Protein AF-A0A7J8NNQ8-F1 (afdb_monomer)

Nearest PDB structures (foldseek):
  7jhp-assembly1_C  TM=6.173E-01  e=7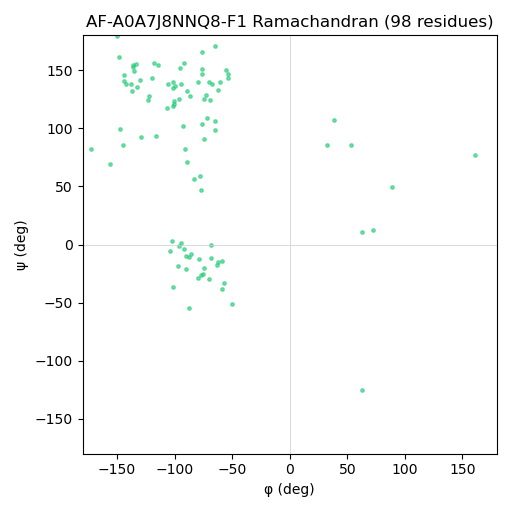.179E-01  Homo sapiens
  8dgs-assembly1_A  TM=6.881E-01  e=5.281E+00  Homo sapiens
  7mfd-assembly1_A  TM=5.632E-01  e=5.281E+00  Homo sapiens

InterPro domains:
  IPR004146 DC1 [PF03107] (50-94)
  IPR046349 C1-like domain superfamily 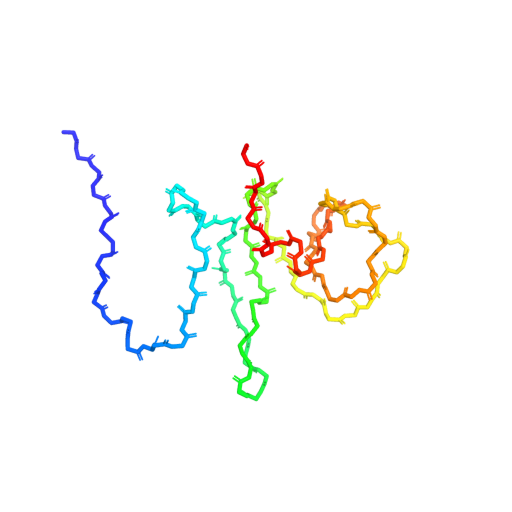[SSF57889] (44-98)
  IPR053192 Vacuole Formation Regulator [PTHR32410] (11-99)

Foldseek 3Di:
DDDDDDDDPDDPPDPPDDQPAAPVSDRQKAQPDWDDDDPDIDRQWIQGPVHNPFIWGKDQDADQVAAAPQPRHGRGGIWTHGPVDSHIHHPVSSRDDDDD

Organism: Gossypium raimondii (NCBI:txid29730)

Structure (mmCIF, N/CA/C/O backbone):
data_AF-A0A7J8NNQ8-F1
#
_entry.id   AF-A0A7J8NNQ8-F1
#
loop_
_atom_site.group_PDB
_atom_site.id
_atom_site.type_symbol
_atom_site.label_atom_id
_atom_site.label_alt_id
_atom_site.label_comp_id
_atom_site.label_asym_id
_atom_site.label_entity_id
_atom_site.label_seq_id
_atom_site.pdbx_PDB_ins_code
_atom_site.Cartn_x
_atom_site.Cartn_y
_atom_site.Cartn_z
_atom_site.occupancy
_atom_site.B_iso_or_equiv
_atom_site.auth_seq_id
_atom_site.auth_comp_id
_atom_site.auth_asym_id
_atom_site.auth_atom_id
_atom_site.pdbx_PDB_model_num
ATOM 1 N N . TRP A 1 1 ? -0.326 38.529 -0.374 1.00 37.66 1 TRP A N 1
ATOM 2 C CA . TRP A 1 1 ? -0.208 37.309 -1.183 1.00 37.66 1 TRP A CA 1
ATOM 3 C C . TRP A 1 1 ? -0.703 36.194 -0.289 1.00 37.66 1 TRP A C 1
ATOM 5 O O . TRP A 1 1 ? 0.027 35.673 0.539 1.00 37.66 1 TRP A O 1
ATOM 15 N N . GLU A 1 2 ? -2.024 36.039 -0.321 1.00 41.44 2 GLU A N 1
ATOM 16 C CA . GLU A 1 2 ? -2.791 35.076 0.464 1.00 41.44 2 GLU A CA 1
ATOM 17 C C . GLU A 1 2 ? -2.643 33.667 -0.118 1.00 41.44 2 GLU A C 1
ATOM 19 O O . GLU A 1 2 ? -2.465 33.532 -1.325 1.00 41.44 2 GLU A O 1
ATOM 24 N N . ASN A 1 3 ? -2.761 32.667 0.759 1.00 35.75 3 ASN A N 1
ATOM 25 C CA . ASN A 1 3 ? -3.399 31.352 0.571 1.00 35.75 3 ASN A CA 1
ATOM 26 C C . ASN A 1 3 ? -3.404 30.706 1.976 1.00 35.75 3 ASN A C 1
ATOM 28 O O . ASN A 1 3 ? -2.390 30.172 2.402 1.00 35.75 3 ASN A O 1
ATOM 32 N N . LYS A 1 4 ? -4.346 31.006 2.886 1.00 46.16 4 LYS A N 1
ATOM 33 C CA . LYS A 1 4 ? -5.718 30.461 2.999 1.00 46.16 4 LYS A CA 1
ATOM 34 C C . LYS A 1 4 ? -5.810 28.970 2.670 1.00 46.16 4 LYS A C 1
ATOM 36 O O . LYS A 1 4 ? -5.724 28.636 1.502 1.00 46.16 4 LYS A O 1
ATOM 41 N N . PHE A 1 5 ? -5.999 28.164 3.720 1.00 37.28 5 PHE A N 1
ATOM 42 C CA . PHE A 1 5 ? -6.747 26.895 3.862 1.00 37.28 5 PHE A CA 1
ATOM 43 C C . PHE A 1 5 ? -6.167 26.242 5.139 1.00 37.28 5 PHE A C 1
ATOM 45 O O . PHE A 1 5 ? -5.209 25.489 5.058 1.00 37.28 5 PHE A O 1
ATOM 52 N N . TRP A 1 6 ? -6.485 26.647 6.375 1.00 40.31 6 TRP A N 1
ATOM 53 C CA . TRP A 1 6 ? -7.800 26.694 7.033 1.00 40.31 6 TRP A CA 1
ATOM 54 C C . TRP A 1 6 ? -8.741 25.575 6.580 1.00 40.31 6 TRP A C 1
ATOM 56 O O . TRP A 1 6 ? -9.566 25.763 5.693 1.00 40.31 6 TRP A O 1
ATOM 66 N N . TYR A 1 7 ? -8.603 24.430 7.233 1.00 36.53 7 TYR A N 1
ATOM 67 C CA . TYR A 1 7 ? -9.696 23.793 7.970 1.00 36.53 7 TYR A CA 1
ATOM 68 C C . TYR A 1 7 ? -9.078 23.522 9.351 1.00 36.53 7 TYR A C 1
ATOM 70 O O . TYR A 1 7 ? -8.124 22.761 9.464 1.00 36.53 7 TYR A O 1
ATOM 78 N N . ASP A 1 8 ? -9.238 24.442 10.302 1.00 33.94 8 ASP A N 1
ATOM 79 C CA . ASP A 1 8 ? -10.381 24.502 11.225 1.00 33.94 8 ASP A CA 1
ATOM 80 C C . ASP A 1 8 ? -10.563 23.154 11.940 1.00 33.94 8 ASP A C 1
ATOM 82 O O . ASP A 1 8 ? -11.260 22.259 11.475 1.00 33.94 8 ASP A O 1
ATOM 86 N N . ILE A 1 9 ? -9.822 22.997 13.041 1.00 49.12 9 ILE A N 1
ATOM 87 C CA . ILE A 1 9 ? -9.875 21.859 13.971 1.00 49.12 9 ILE A CA 1
ATOM 88 C C . ILE A 1 9 ? -11.029 22.126 14.947 1.00 49.12 9 ILE A C 1
ATOM 90 O O . ILE A 1 9 ? -10.851 22.226 16.160 1.00 49.12 9 ILE A O 1
ATOM 94 N N . THR A 1 10 ? -12.222 22.329 14.407 1.00 40.84 10 THR A N 1
ATOM 95 C CA . THR A 1 10 ? -13.458 22.298 15.179 1.00 40.84 10 THR A CA 1
ATOM 96 C C . THR A 1 10 ? -14.159 20.991 14.808 1.00 40.84 10 THR A C 1
ATOM 98 O O . THR A 1 10 ? -14.449 20.760 13.644 1.00 40.84 10 THR A O 1
ATOM 101 N N . GLU A 1 11 ? -14.343 20.113 15.805 1.00 47.84 11 GLU A N 1
ATOM 102 C CA . GLU A 1 11 ? -15.008 18.789 15.732 1.00 47.84 11 GLU A CA 1
ATOM 103 C C . GLU A 1 11 ? -14.155 17.549 15.369 1.00 47.84 11 GLU A C 1
ATOM 105 O O . GLU A 1 11 ? -14.578 16.693 14.598 1.00 47.84 11 GLU A O 1
ATOM 110 N N . LEU A 1 12 ? -13.005 17.337 16.025 1.00 45.53 12 LEU A N 1
ATOM 111 C CA . LEU A 1 12 ? -12.573 15.956 16.319 1.00 45.53 12 LEU A CA 1
ATOM 112 C C . LEU A 1 12 ? -13.159 15.525 17.674 1.00 45.53 12 LEU A C 1
ATOM 114 O O . LEU A 1 12 ? -12.447 15.402 18.667 1.00 45.53 12 LEU A O 1
ATOM 118 N N . GLU A 1 13 ? -14.475 15.297 17.721 1.00 40.97 13 GLU A N 1
ATOM 119 C CA . GLU A 1 13 ? -15.141 14.569 18.817 1.00 40.97 13 GLU A CA 1
ATOM 120 C C . GLU A 1 13 ? -14.918 13.048 18.691 1.00 40.97 13 GLU A C 1
ATOM 122 O O . GLU A 1 13 ? -15.850 12.253 18.803 1.00 40.97 13 GLU A O 1
ATOM 127 N N . ASN A 1 14 ? -13.681 12.607 18.442 1.00 50.25 14 ASN A N 1
ATOM 128 C CA . ASN A 1 14 ? -13.351 11.193 18.580 1.00 50.25 14 ASN A CA 1
ATOM 129 C C . ASN A 1 14 ? -11.896 10.988 19.046 1.00 50.25 14 ASN A C 1
ATOM 131 O O . ASN A 1 14 ? -10.976 11.064 18.231 1.00 50.25 14 ASN A O 1
ATOM 135 N N . PRO A 1 15 ? -11.665 10.743 20.347 1.00 46.50 15 PRO A N 1
ATOM 136 C CA . PRO A 1 15 ? -10.329 10.564 20.920 1.00 46.50 15 PRO A CA 1
ATOM 137 C C . PRO A 1 15 ? -9.600 9.281 20.471 1.00 46.50 15 PRO A C 1
ATOM 139 O O . PRO A 1 15 ? -8.453 9.089 20.868 1.00 46.50 15 PRO A O 1
ATOM 142 N N . ASP A 1 16 ? -10.218 8.441 19.633 1.00 44.47 16 ASP A N 1
ATOM 143 C CA . ASP A 1 16 ? -9.647 7.171 19.164 1.00 44.47 16 ASP A CA 1
ATOM 144 C C . ASP A 1 16 ? -8.943 7.256 17.787 1.00 44.47 16 ASP A C 1
ATOM 146 O O . ASP A 1 16 ? -8.392 6.263 17.308 1.00 44.47 16 ASP A O 1
ATOM 150 N N . GLU A 1 17 ? -8.919 8.421 17.125 1.00 45.25 17 GLU A N 1
ATOM 151 C CA . GLU A 1 17 ? -8.308 8.587 15.792 1.00 45.25 17 GLU A CA 1
ATOM 152 C C . GLU A 1 17 ? -6.820 8.999 15.890 1.00 45.25 17 GLU A C 1
ATOM 154 O O . GLU A 1 17 ? -6.443 10.171 15.810 1.00 45.25 17 GLU A O 1
ATOM 159 N N . PHE A 1 18 ? -5.942 8.015 16.091 1.00 49.75 18 PHE A N 1
ATOM 160 C CA . PHE A 1 18 ? -4.491 8.214 16.141 1.00 49.75 18 PHE A CA 1
ATOM 161 C C . PHE A 1 18 ? -3.915 8.410 14.726 1.00 49.75 18 PHE A C 1
ATOM 163 O O . PHE A 1 18 ? -3.767 7.454 13.966 1.00 49.75 18 PHE A O 1
ATOM 170 N N . LYS A 1 19 ? -3.582 9.652 14.351 1.00 53.06 19 LYS A N 1
ATOM 171 C CA . LYS A 1 19 ? -2.820 9.949 13.124 1.00 53.06 19 LYS A CA 1
ATOM 172 C C . LYS A 1 19 ? -1.334 10.004 13.473 1.00 53.06 19 LYS A C 1
ATOM 174 O O . LYS A 1 19 ? -0.876 11.000 14.028 1.00 53.06 19 LYS A O 1
ATOM 179 N N . GLU A 1 20 ? -0.595 8.934 13.167 1.00 51.50 20 GLU A N 1
ATOM 180 C CA . GLU A 1 20 ? 0.873 8.932 13.225 1.00 51.50 20 GLU A CA 1
ATOM 181 C C . GLU A 1 20 ? 1.406 9.916 12.176 1.00 51.50 20 GLU A C 1
ATOM 183 O O . GLU A 1 20 ? 1.445 9.643 10.976 1.00 51.50 20 GLU A O 1
ATOM 188 N N . LEU A 1 21 ? 1.743 11.116 12.641 1.00 55.12 21 LEU A N 1
ATOM 189 C CA . LEU A 1 21 ? 2.443 12.122 11.859 1.00 55.12 21 LEU A CA 1
ATOM 190 C C . LEU A 1 21 ? 3.930 11.763 11.840 1.00 55.12 21 LEU A C 1
ATOM 192 O O . LEU A 1 21 ? 4.479 11.355 12.866 1.00 55.12 21 LEU A O 1
ATOM 196 N N . ASP A 1 22 ? 4.594 11.934 10.695 1.00 51.50 22 ASP A N 1
ATOM 197 C CA . ASP A 1 22 ? 6.054 11.915 10.689 1.00 51.50 22 ASP A CA 1
ATOM 198 C C . ASP A 1 22 ? 6.616 13.106 11.494 1.00 51.50 22 ASP A C 1
ATOM 200 O O . ASP A 1 22 ? 5.890 14.021 11.896 1.00 51.50 22 ASP A O 1
ATOM 204 N N . GLU A 1 23 ? 7.926 13.119 11.741 1.00 50.94 23 GLU A N 1
ATOM 205 C CA . GLU A 1 23 ? 8.595 14.186 12.506 1.00 50.94 23 GLU A CA 1
ATOM 206 C C . GLU A 1 23 ? 8.415 15.591 11.887 1.00 50.94 23 GLU A C 1
ATOM 208 O O . GLU A 1 23 ? 8.653 16.600 12.551 1.00 50.94 23 GLU A O 1
ATOM 213 N N . SER A 1 24 ? 7.961 15.671 10.630 1.00 54.31 24 SER A N 1
ATOM 214 C CA . SER A 1 24 ? 7.658 16.906 9.906 1.00 54.31 24 SER A CA 1
ATOM 215 C C . SER A 1 24 ? 6.177 17.308 9.986 1.00 54.31 24 SER A C 1
ATOM 217 O O . S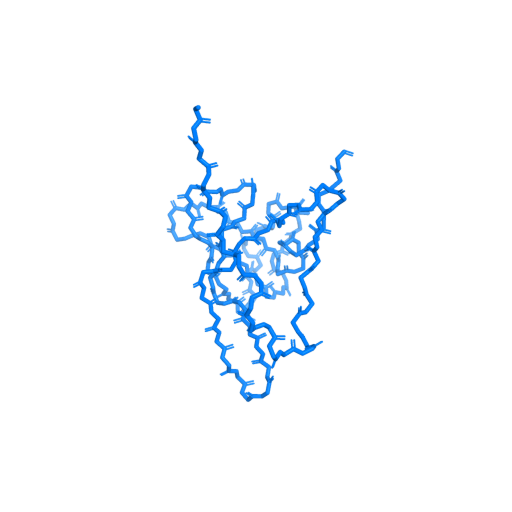ER A 1 24 ? 5.797 18.320 9.391 1.00 54.31 24 SER A O 1
ATOM 219 N N . GLY A 1 25 ? 5.330 16.550 10.688 1.00 57.25 25 GLY A N 1
ATOM 220 C CA . GLY A 1 25 ? 3.887 16.785 10.720 1.00 57.25 25 GLY A CA 1
ATOM 221 C C . GLY A 1 25 ? 3.181 16.401 9.415 1.00 57.25 25 GLY A C 1
ATOM 222 O O . GLY A 1 25 ? 2.022 16.773 9.223 1.00 57.25 25 GLY A O 1
ATOM 223 N N . ASN A 1 26 ? 3.862 15.688 8.511 1.00 58.56 26 ASN A N 1
ATOM 224 C CA . ASN A 1 26 ? 3.289 15.210 7.264 1.00 58.56 26 ASN A CA 1
ATOM 225 C C . ASN A 1 26 ? 2.770 13.784 7.442 1.00 58.56 26 ASN A C 1
ATOM 227 O O . ASN A 1 26 ? 3.389 12.917 8.059 1.00 58.56 26 ASN A O 1
ATOM 231 N N . LEU A 1 27 ? 1.598 13.532 6.869 1.00 66.19 27 LEU A N 1
ATOM 232 C CA . LEU A 1 27 ? 1.054 12.188 6.801 1.00 66.19 27 LEU A CA 1
ATOM 233 C C . LEU A 1 27 ? 1.822 11.397 5.737 1.00 66.19 27 LEU A C 1
ATOM 235 O O . LEU A 1 27 ? 1.867 11.794 4.570 1.00 66.19 27 LEU A O 1
ATOM 239 N N . ILE A 1 28 ? 2.374 10.245 6.122 1.00 79.69 28 ILE A N 1
ATOM 240 C CA . ILE A 1 28 ? 3.027 9.304 5.193 1.00 79.69 28 ILE A CA 1
ATOM 241 C C . ILE A 1 28 ? 2.051 8.881 4.086 1.00 79.69 28 ILE A C 1
ATOM 243 O O . ILE A 1 28 ? 2.444 8.691 2.928 1.00 79.69 28 ILE A O 1
ATOM 247 N N . PHE A 1 29 ? 0.768 8.798 4.431 1.00 81.62 29 PHE A N 1
ATOM 248 C CA . PHE A 1 29 ? -0.328 8.515 3.525 1.00 81.62 29 PHE A CA 1
ATOM 249 C C . PHE A 1 29 ? -1.584 9.301 3.912 1.00 81.62 29 PHE A C 1
ATOM 251 O O . PHE A 1 29 ? -1.872 9.522 5.084 1.00 81.62 29 PHE A O 1
ATOM 258 N N . ARG A 1 30 ? -2.371 9.706 2.915 1.00 89.19 30 ARG A N 1
ATOM 259 C CA . ARG A 1 30 ? -3.675 10.351 3.101 1.00 89.19 30 ARG A CA 1
ATOM 260 C C . ARG A 1 30 ? -4.784 9.333 2.879 1.00 89.19 30 ARG A C 1
ATOM 262 O O . ARG A 1 30 ? -4.865 8.766 1.793 1.00 89.19 30 ARG A O 1
ATOM 269 N N . VAL A 1 31 ? -5.662 9.151 3.859 1.00 90.25 31 VAL A N 1
ATOM 270 C CA . VAL A 1 31 ? -6.854 8.302 3.722 1.00 90.25 31 VAL A CA 1
ATOM 271 C C . VAL A 1 31 ? -7.883 8.993 2.826 1.00 90.25 31 VAL A C 1
ATOM 273 O O . VAL A 1 31 ? -8.196 10.166 3.021 1.00 90.25 31 VAL A O 1
ATOM 276 N N . LEU A 1 32 ? -8.378 8.276 1.817 1.00 89.69 32 LEU A N 1
ATOM 277 C CA . LEU A 1 32 ? -9.450 8.734 0.927 1.00 89.69 32 LEU A CA 1
ATOM 278 C C . LEU A 1 32 ? -10.795 8.114 1.289 1.00 89.69 32 LEU A C 1
ATOM 280 O O . LEU A 1 32 ? -11.831 8.767 1.169 1.00 89.69 32 LEU A O 1
ATOM 284 N N . ARG A 1 33 ? -10.778 6.844 1.704 1.00 92.06 33 ARG A N 1
ATOM 285 C CA . ARG A 1 33 ? -11.979 6.103 2.079 1.00 92.06 33 ARG A CA 1
ATOM 286 C C . ARG A 1 33 ? -11.685 5.166 3.23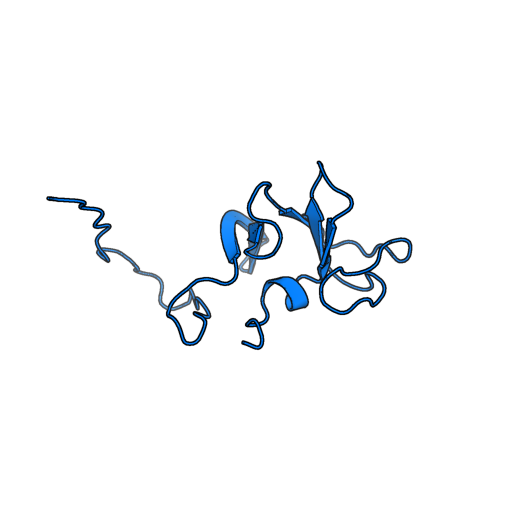1 1.00 92.06 33 ARG A C 1
ATOM 288 O O . ARG A 1 33 ? -10.669 4.478 3.231 1.00 92.06 33 ARG A O 1
ATOM 295 N N . GLU A 1 34 ? -12.638 5.074 4.143 1.00 92.62 34 GLU A N 1
ATOM 296 C CA . GLU A 1 34 ? -12.641 4.122 5.246 1.00 92.62 34 GLU A CA 1
ATOM 297 C C . GLU A 1 34 ? -13.834 3.180 5.138 1.00 92.62 34 GLU A C 1
ATOM 299 O O . GLU A 1 34 ? -14.859 3.491 4.528 1.00 92.62 34 GLU A O 1
ATOM 304 N N . THR A 1 35 ? -13.696 2.014 5.750 1.00 85.81 35 THR A N 1
ATOM 305 C CA . THR A 1 35 ? -14.764 1.030 5.900 1.00 85.81 35 THR A CA 1
ATOM 306 C C . THR A 1 35 ? -14.838 0.598 7.354 1.00 85.81 35 THR A C 1
ATOM 308 O O . THR A 1 35 ? -13.810 0.454 8.015 1.00 85.81 35 THR A O 1
ATOM 311 N N . LYS A 1 36 ? -16.061 0.407 7.857 1.00 89.06 36 LYS A N 1
ATOM 312 C CA . LYS A 1 36 ? -16.309 -0.120 9.200 1.00 89.06 36 LYS A CA 1
ATOM 313 C C . LYS A 1 36 ? -16.688 -1.588 9.096 1.00 89.06 36 LYS A C 1
ATOM 315 O O . LYS A 1 36 ? -17.686 -1.922 8.460 1.00 89.06 36 LYS A O 1
ATOM 320 N N . VAL A 1 37 ? -15.894 -2.449 9.720 1.00 82.75 37 VAL A N 1
ATOM 321 C CA . VAL A 1 37 ? -16.162 -3.884 9.837 1.00 82.75 37 VAL A CA 1
ATOM 322 C C . VAL A 1 37 ? -16.354 -4.190 11.319 1.00 82.75 37 VAL A C 1
ATOM 324 O O . VAL A 1 37 ? -15.395 -4.380 12.069 1.00 82.75 37 VAL A O 1
ATOM 327 N N . GLY A 1 38 ? -17.618 -4.167 11.752 1.00 86.31 38 GLY A N 1
ATOM 328 C CA . GLY A 1 38 ? -17.959 -4.127 13.175 1.00 86.31 38 GLY A CA 1
ATOM 329 C C . GLY A 1 38 ? -17.432 -2.838 13.807 1.00 86.31 38 GLY A C 1
ATOM 330 O O . GLY A 1 38 ? -17.693 -1.752 13.290 1.00 86.31 38 GLY A O 1
ATOM 331 N N . ASP A 1 39 ? -16.648 -2.980 14.873 1.00 84.31 39 ASP A N 1
ATOM 332 C CA . ASP A 1 39 ? -16.016 -1.855 15.573 1.00 84.31 39 ASP A CA 1
ATOM 333 C C . ASP A 1 39 ? -14.669 -1.434 14.956 1.00 84.31 39 ASP A C 1
ATOM 335 O O . ASP A 1 39 ? -14.109 -0.406 15.327 1.00 84.31 39 ASP A O 1
ATOM 339 N N . ASN A 1 40 ? -14.138 -2.199 13.993 1.00 79.75 40 ASN A N 1
ATOM 340 C CA . ASN A 1 40 ? -12.855 -1.892 13.363 1.00 79.75 40 ASN A CA 1
ATOM 341 C C . ASN A 1 40 ? -13.036 -0.928 12.188 1.00 79.75 40 ASN A C 1
ATOM 343 O O . ASN A 1 40 ? -13.806 -1.200 11.262 1.00 79.75 40 ASN A O 1
ATOM 347 N N . VAL A 1 41 ? -12.273 0.166 12.194 1.00 84.38 41 VAL A N 1
ATOM 348 C CA . VAL A 1 41 ? -12.156 1.093 11.063 1.00 84.38 41 VAL A CA 1
ATOM 349 C C . VAL A 1 41 ? -10.910 0.733 10.259 1.00 84.38 41 VAL A C 1
ATOM 351 O O . VAL A 1 41 ? -9.810 0.651 10.802 1.00 84.38 41 VAL A O 1
ATOM 354 N N . VAL A 1 42 ? -11.078 0.496 8.960 1.00 86.62 42 VAL A N 1
ATOM 355 C CA . VAL A 1 42 ? -9.981 0.187 8.037 1.00 86.62 42 VAL A CA 1
ATOM 356 C C . VAL A 1 42 ? -9.978 1.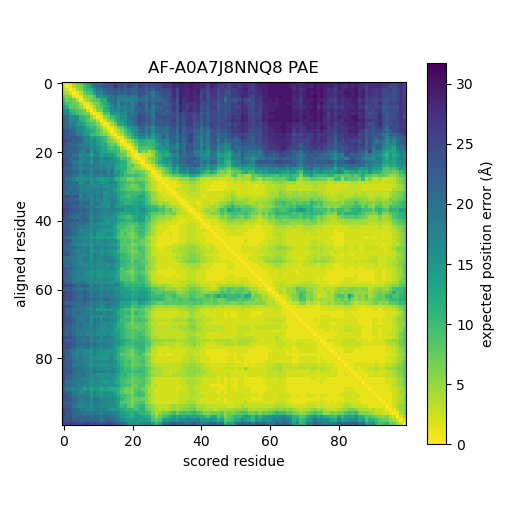208 6.913 1.00 86.62 42 VAL A C 1
ATOM 358 O O . VAL A 1 42 ? -11.001 1.403 6.251 1.00 86.62 42 VAL A O 1
ATOM 361 N N . ALA A 1 43 ? -8.824 1.825 6.665 1.00 91.06 43 ALA A N 1
ATOM 362 C CA . ALA A 1 43 ? -8.613 2.649 5.484 1.00 91.06 43 ALA A CA 1
ATOM 363 C C . ALA A 1 43 ? -8.691 1.760 4.233 1.00 91.06 43 ALA A C 1
ATOM 365 O O . ALA A 1 43 ? -7.813 0.952 3.958 1.00 91.06 43 ALA A O 1
ATOM 366 N N . ALA A 1 44 ? -9.787 1.880 3.491 1.00 93.44 44 ALA A N 1
ATOM 367 C CA . ALA A 1 44 ? -10.037 1.107 2.284 1.00 93.44 44 ALA A CA 1
ATOM 368 C C . ALA A 1 44 ? -9.287 1.671 1.071 1.00 93.44 44 ALA A C 1
ATOM 370 O O . ALA A 1 44 ? -8.956 0.916 0.160 1.00 93.44 44 ALA A O 1
ATOM 371 N N . GLU A 1 45 ? -9.026 2.981 1.048 1.00 94.38 45 GLU A N 1
ATOM 372 C CA . GLU A 1 45 ? -8.230 3.633 0.006 1.00 94.38 45 GLU A CA 1
ATOM 373 C C . GLU A 1 45 ? -7.340 4.734 0.582 1.00 94.38 45 GLU A C 1
ATOM 375 O O . GLU A 1 45 ? -7.795 5.544 1.395 1.00 94.38 45 GLU A O 1
ATOM 380 N N . ILE A 1 46 ? -6.092 4.798 0.111 1.00 93.44 46 ILE A N 1
ATOM 381 C CA . ILE A 1 46 ? -5.090 5.782 0.541 1.00 93.44 46 ILE A CA 1
ATOM 382 C C . ILE A 1 46 ? -4.322 6.374 -0.651 1.00 93.44 46 ILE A C 1
ATOM 384 O O . ILE A 1 46 ? -4.161 5.721 -1.676 1.00 93.44 46 ILE A O 1
ATOM 388 N N . ILE A 1 47 ? -3.791 7.589 -0.511 1.00 92.44 47 ILE A N 1
ATOM 389 C CA . ILE A 1 47 ? -2.690 8.117 -1.334 1.00 92.44 47 ILE A CA 1
ATOM 390 C C . ILE A 1 47 ? -1.413 7.986 -0.514 1.00 92.44 47 ILE A C 1
ATOM 392 O O . ILE A 1 47 ? -1.334 8.576 0.561 1.00 92.44 47 ILE A O 1
ATOM 396 N N . HIS A 1 48 ? -0.414 7.254 -0.997 1.00 92.19 48 HIS A N 1
ATOM 397 C CA . HIS A 1 48 ? 0.845 7.072 -0.275 1.00 92.19 48 HIS A CA 1
ATOM 398 C C . HIS A 1 48 ? 1.934 7.977 -0.859 1.00 92.19 48 HIS A C 1
ATOM 400 O O . HIS A 1 48 ? 2.074 8.073 -2.070 1.00 92.19 48 HIS A O 1
ATOM 406 N N . SER A 1 49 ? 2.777 8.590 -0.029 1.00 88.69 49 SER A N 1
ATOM 407 C CA . SER A 1 49 ? 3.808 9.541 -0.493 1.00 88.69 49 SER A CA 1
ATOM 408 C C . SER A 1 49 ? 4.875 8.946 -1.439 1.00 88.69 49 SER A C 1
ATOM 410 O O . SER A 1 49 ? 5.581 9.690 -2.106 1.00 88.69 49 SER A O 1
ATOM 412 N N . SER A 1 50 ? 5.004 7.611 -1.539 1.00 89.06 50 SER A N 1
ATOM 413 C CA . SER A 1 50 ? 5.909 6.949 -2.514 1.00 89.06 50 SER A CA 1
ATOM 414 C C . SER A 1 50 ? 5.228 6.730 -3.864 1.00 89.06 50 SER A C 1
ATOM 416 O O . SER A 1 50 ? 5.874 6.272 -4.802 1.00 89.06 50 SER A O 1
ATOM 418 N N . HIS A 1 51 ? 3.917 6.944 -3.926 1.00 92.69 51 HIS A N 1
ATOM 419 C CA . HIS A 1 51 ? 3.062 6.671 -5.069 1.00 92.69 51 HIS A CA 1
ATOM 420 C C . HIS A 1 51 ? 1.830 7.578 -4.970 1.00 92.69 51 HIS A C 1
ATOM 422 O O . HIS A 1 51 ? 0.737 7.133 -4.622 1.00 92.69 51 HIS A O 1
ATOM 428 N N . ASP A 1 52 ? 2.044 8.879 -5.164 1.00 93.00 52 ASP A N 1
ATOM 429 C CA . ASP A 1 52 ? 1.059 9.922 -4.863 1.00 93.00 52 ASP A CA 1
ATOM 430 C C . ASP A 1 52 ? 0.129 10.251 -6.041 1.00 93.00 52 ASP A C 1
ATOM 432 O O . ASP A 1 52 ? -0.875 10.945 -5.875 1.00 93.00 52 ASP A O 1
ATOM 436 N N . GLN A 1 53 ? 0.437 9.722 -7.227 1.00 94.56 53 GLN A N 1
ATOM 437 C CA . GLN A 1 53 ? -0.324 9.957 -8.452 1.00 94.56 53 GLN A CA 1
ATOM 438 C C . GLN A 1 53 ? -1.625 9.148 -8.510 1.00 94.56 53 GLN A C 1
ATOM 440 O O . GLN A 1 53 ? -2.572 9.557 -9.182 1.00 94.56 53 GLN A O 1
ATOM 445 N N . HIS A 1 54 ? -1.682 8.005 -7.822 1.00 95.12 54 HIS A N 1
ATOM 446 C CA . HIS A 1 54 ? -2.840 7.114 -7.795 1.00 95.12 54 HIS A CA 1
ATOM 447 C C . HIS A 1 54 ? -3.164 6.676 -6.371 1.00 95.12 54 HIS A C 1
ATOM 449 O O . HIS A 1 54 ? -2.291 6.615 -5.506 1.00 95.12 54 HIS A O 1
ATOM 455 N N . SER A 1 55 ? -4.425 6.318 -6.141 1.00 95.62 55 SER A N 1
ATOM 456 C CA . SER A 1 55 ? -4.823 5.672 -4.899 1.00 95.62 55 SER A CA 1
ATOM 457 C C . SER A 1 55 ? -4.422 4.209 -4.866 1.00 95.62 55 SER A C 1
ATOM 459 O O . SER A 1 55 ? -4.407 3.501 -5.875 1.00 95.62 55 SER A O 1
ATOM 461 N N . LEU A 1 56 ? -4.102 3.762 -3.659 1.00 96.69 56 LEU A N 1
ATOM 462 C CA . LEU A 1 56 ? -3.928 2.366 -3.336 1.00 96.69 56 LEU A CA 1
ATOM 463 C C . LEU A 1 56 ? -5.185 1.869 -2.632 1.00 96.69 56 LEU A C 1
ATOM 465 O O . LEU A 1 56 ? -5.697 2.531 -1.730 1.00 96.69 56 LEU A O 1
ATOM 469 N N . THR A 1 57 ? -5.663 0.702 -3.039 1.00 97.06 57 THR A N 1
ATOM 470 C CA . THR A 1 57 ? -6.833 0.031 -2.470 1.00 97.06 57 THR A CA 1
ATOM 471 C C . THR A 1 57 ? -6.381 -1.050 -1.504 1.00 97.06 57 THR A C 1
ATOM 473 O O . THR A 1 57 ? -5.447 -1.793 -1.803 1.00 97.06 57 THR A O 1
ATOM 476 N N . PHE A 1 58 ? -7.038 -1.137 -0.353 1.00 95.56 58 PHE A N 1
ATOM 477 C CA . PHE A 1 58 ? -6.800 -2.181 0.633 1.00 95.56 58 PHE A CA 1
ATOM 478 C C . PHE A 1 58 ? -7.302 -3.541 0.139 1.00 95.56 58 PHE A C 1
ATOM 480 O O . PHE A 1 58 ? -8.388 -3.648 -0.433 1.00 95.56 58 PHE A O 1
ATOM 487 N N . ASN A 1 59 ? -6.526 -4.584 0.409 1.00 94.75 59 ASN A N 1
ATOM 488 C CA . ASN A 1 59 ? -6.922 -5.974 0.274 1.00 94.75 59 ASN A CA 1
ATOM 489 C C . ASN A 1 59 ? -6.419 -6.767 1.489 1.00 94.75 59 ASN A C 1
ATOM 491 O O . ASN A 1 59 ? -5.255 -6.652 1.874 1.00 94.75 59 ASN A O 1
ATOM 495 N N . ASP A 1 60 ? -7.300 -7.571 2.081 1.00 92.56 60 ASP A N 1
ATOM 496 C CA . ASP A 1 60 ? -6.994 -8.389 3.262 1.00 92.56 60 ASP A CA 1
ATOM 497 C C . ASP A 1 60 ? -6.505 -9.803 2.903 1.00 92.56 60 ASP A C 1
ATOM 499 O O . ASP A 1 60 ? -6.132 -10.590 3.769 1.00 92.56 60 ASP A O 1
ATOM 503 N N . GLU A 1 61 ? -6.491 -10.139 1.614 1.00 90.69 61 GLU A N 1
ATOM 504 C CA . GLU A 1 61 ? -5.940 -11.400 1.128 1.00 90.69 61 GLU A CA 1
ATOM 505 C C . GLU A 1 61 ? -4.403 -11.383 1.103 1.00 90.69 61 GLU A C 1
ATOM 507 O O . GLU A 1 61 ? -3.758 -10.339 1.186 1.00 90.69 61 GLU A O 1
ATOM 512 N N . ILE A 1 62 ? -3.801 -12.563 0.957 1.00 86.88 62 ILE A N 1
ATOM 513 C CA . ILE A 1 62 ? -2.363 -12.711 0.697 1.00 86.88 62 ILE A CA 1
ATOM 514 C C . ILE A 1 62 ? -2.114 -12.859 -0.806 1.00 86.88 62 ILE A C 1
ATOM 516 O O . ILE A 1 62 ? -2.963 -13.371 -1.535 1.00 86.88 62 ILE A O 1
ATOM 520 N N . ASN A 1 63 ? -0.938 -12.447 -1.280 1.00 84.50 63 ASN A N 1
ATOM 521 C CA . ASN A 1 63 ? -0.548 -12.610 -2.679 1.00 84.50 63 ASN A CA 1
ATOM 522 C C . ASN A 1 63 ? 0.956 -12.890 -2.795 1.00 84.50 63 ASN A C 1
ATOM 524 O O . ASN A 1 63 ? 1.764 -11.994 -3.030 1.00 84.50 63 ASN A O 1
ATOM 528 N N . ASP A 1 64 ? 1.333 -14.157 -2.664 1.00 83.62 64 ASP A N 1
ATOM 529 C CA . ASP A 1 64 ? 2.728 -14.611 -2.689 1.00 83.62 64 ASP A CA 1
ATOM 530 C C . ASP A 1 64 ? 3.455 -14.365 -4.025 1.00 83.62 64 ASP A C 1
ATOM 532 O O . ASP A 1 64 ? 4.685 -14.327 -4.061 1.00 83.62 64 ASP A O 1
ATOM 536 N N . ASN A 1 65 ? 2.716 -14.121 -5.110 1.00 92.25 65 ASN A N 1
ATOM 537 C CA . ASN A 1 65 ? 3.274 -13.781 -6.421 1.00 92.25 65 ASN A CA 1
ATOM 538 C C . ASN A 1 65 ? 3.726 -12.318 -6.531 1.00 92.25 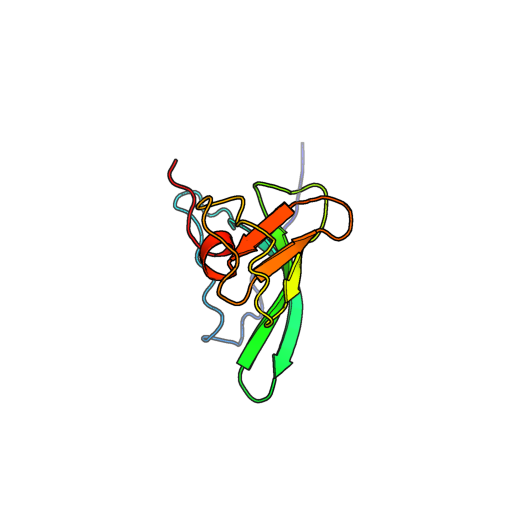65 ASN A C 1
ATOM 540 O O . ASN A 1 65 ? 4.390 -11.943 -7.503 1.00 92.25 65 ASN A O 1
ATOM 544 N N . LYS A 1 66 ? 3.347 -11.467 -5.574 1.00 94.88 66 LYS A N 1
ATOM 545 C CA . LYS A 1 66 ? 3.697 -10.045 -5.549 1.00 94.88 66 LYS A CA 1
ATOM 546 C C . LYS A 1 66 ? 4.602 -9.737 -4.367 1.00 94.88 66 LYS A C 1
ATOM 548 O O . LYS A 1 66 ? 4.607 -10.432 -3.356 1.00 94.88 66 LYS A O 1
ATOM 553 N N . HIS A 1 67 ? 5.390 -8.680 -4.517 1.00 96.94 67 HIS A N 1
ATOM 554 C CA . HIS A 1 67 ? 6.348 -8.232 -3.512 1.00 96.94 67 HIS A CA 1
ATOM 555 C C . HIS A 1 67 ? 5.998 -6.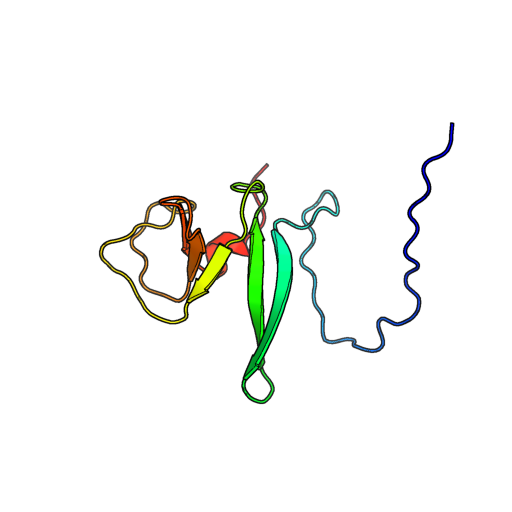816 -3.073 1.00 96.94 67 HIS A C 1
ATOM 557 O O . HIS A 1 67 ? 5.575 -5.994 -3.882 1.00 96.94 67 HIS A O 1
ATOM 563 N N . CYS A 1 68 ? 6.196 -6.530 -1.792 1.00 96.62 68 CYS A N 1
ATOM 564 C CA . CYS A 1 68 ? 6.050 -5.195 -1.241 1.00 96.62 68 CYS A CA 1
ATOM 565 C C . CYS A 1 68 ? 7.167 -4.285 -1.758 1.00 96.62 68 CYS A C 1
ATOM 567 O O . CYS A 1 68 ? 8.345 -4.557 -1.540 1.00 96.62 68 CYS A O 1
ATOM 569 N N . ASN A 1 69 ? 6.811 -3.158 -2.369 1.00 95.94 69 ASN A N 1
ATOM 570 C CA . ASN A 1 69 ? 7.758 -2.155 -2.857 1.00 95.94 69 ASN A CA 1
ATOM 571 C C . ASN A 1 69 ? 8.493 -1.405 -1.732 1.00 95.94 69 ASN A C 1
ATOM 573 O O . ASN A 1 69 ? 9.441 -0.677 -2.012 1.00 95.94 69 ASN A O 1
ATOM 577 N N . GLY A 1 70 ? 8.061 -1.551 -0.476 1.00 92.75 70 GLY A N 1
ATOM 578 C CA . GLY A 1 70 ? 8.710 -0.946 0.688 1.00 92.75 70 GLY A CA 1
ATOM 579 C C . GLY A 1 70 ? 9.826 -1.821 1.260 1.00 92.75 70 GLY A C 1
ATOM 580 O O . GLY A 1 70 ? 10.958 -1.370 1.402 1.00 92.75 70 GLY A O 1
ATOM 581 N N . CYS A 1 71 ? 9.515 -3.079 1.582 1.00 95.00 71 CYS A N 1
ATOM 582 C CA . CYS A 1 71 ? 10.453 -3.997 2.240 1.00 95.00 71 CYS A CA 1
ATOM 583 C C . CYS A 1 71 ? 11.055 -5.062 1.309 1.00 95.00 71 CYS A C 1
ATOM 585 O O . CYS A 1 71 ? 11.917 -5.819 1.744 1.00 95.00 71 CYS A O 1
ATOM 587 N N . MET A 1 72 ? 10.610 -5.131 0.049 1.00 94.88 72 MET A N 1
ATOM 588 C CA . MET A 1 72 ? 11.031 -6.10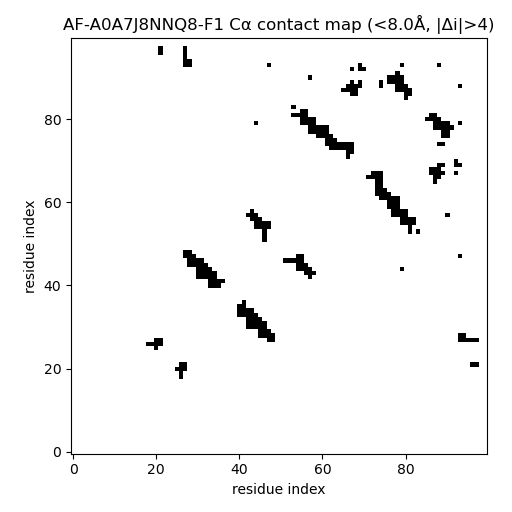2 -0.973 1.00 94.88 72 MET A CA 1
ATOM 589 C C . MET A 1 72 ? 10.715 -7.572 -0.649 1.00 94.88 72 MET A C 1
ATOM 591 O O . MET A 1 72 ? 11.170 -8.472 -1.351 1.00 94.88 72 MET A O 1
ATOM 595 N N . MET A 1 73 ? 9.906 -7.831 0.381 1.00 95.88 73 MET A N 1
ATOM 596 C CA . MET A 1 73 ? 9.453 -9.175 0.752 1.00 95.88 73 MET A CA 1
ATOM 597 C C . MET A 1 73 ? 8.119 -9.521 0.069 1.00 95.88 73 MET A C 1
ATOM 599 O O . MET A 1 73 ? 7.354 -8.605 -0.251 1.00 95.88 73 MET A O 1
ATOM 603 N N . PRO A 1 74 ? 7.796 -10.815 -0.122 1.00 96.75 74 PRO A N 1
ATOM 604 C CA . PRO A 1 74 ? 6.503 -11.240 -0.661 1.00 96.75 74 PRO A CA 1
ATOM 605 C C . PRO A 1 74 ? 5.309 -10.701 0.141 1.00 96.75 74 PRO A C 1
ATOM 607 O O . PRO A 1 74 ? 5.397 -10.503 1.358 1.00 96.75 74 PRO A O 1
ATOM 610 N N . ILE A 1 75 ? 4.171 -10.491 -0.523 1.00 97.12 75 ILE A N 1
ATOM 611 C CA . ILE A 1 75 ? 2.922 -10.080 0.128 1.00 97.12 75 ILE A CA 1
ATOM 612 C C . ILE A 1 75 ? 2.307 -11.277 0.868 1.00 97.12 75 ILE A C 1
ATOM 614 O O . ILE A 1 75 ? 1.539 -12.065 0.320 1.00 97.12 75 ILE A O 1
ATOM 618 N N . SER A 1 76 ? 2.677 -11.417 2.140 1.00 94.69 76 SER A N 1
ATOM 619 C CA . SER A 1 76 ? 2.256 -12.491 3.048 1.00 94.69 76 SER A CA 1
ATOM 620 C C . SER A 1 76 ? 1.173 -12.079 4.053 1.00 94.69 76 SER A C 1
ATOM 622 O O . SER A 1 76 ? 0.797 -12.874 4.912 1.00 94.69 76 SER A O 1
ATOM 624 N N . SER A 1 77 ? 0.688 -10.843 3.973 1.00 93.94 77 SER A N 1
ATOM 625 C CA . SER A 1 77 ? -0.351 -10.270 4.830 1.00 93.94 77 SER A CA 1
ATOM 626 C C . SER A 1 77 ? -1.138 -9.211 4.059 1.00 93.94 77 SER A C 1
ATOM 628 O O . SER A 1 77 ? -0.825 -8.939 2.896 1.00 93.94 77 SER A O 1
ATOM 630 N N . SER A 1 78 ? -2.128 -8.602 4.716 1.00 95.12 78 SER A N 1
ATOM 631 C CA . SER A 1 78 ? -2.935 -7.535 4.132 1.00 95.12 78 SER A CA 1
ATOM 632 C C . SER A 1 78 ? -2.089 -6.395 3.572 1.00 95.12 78 SER A C 1
ATOM 634 O O . SER A 1 78 ? -1.019 -6.038 4.088 1.00 95.12 78 SER A O 1
ATOM 636 N N . PHE A 1 79 ? -2.554 -5.840 2.461 1.00 96.75 79 PHE A N 1
ATOM 637 C CA . PHE A 1 79 ? -1.761 -4.965 1.618 1.00 96.75 79 PHE A CA 1
ATOM 638 C C . PHE A 1 79 ? -2.606 -3.900 0.933 1.00 96.75 79 PHE A C 1
ATOM 640 O O . PHE A 1 79 ? -3.820 -4.010 0.799 1.00 96.75 79 PHE A O 1
ATOM 647 N N . TYR A 1 80 ? -1.927 -2.863 0.470 1.00 96.75 80 TYR A N 1
ATOM 648 C CA . TYR A 1 80 ? -2.455 -1.852 -0.423 1.00 96.75 80 TYR A CA 1
ATOM 649 C C . TYR A 1 80 ? -1.889 -2.072 -1.823 1.00 96.75 80 TYR A C 1
ATOM 651 O O . TYR A 1 80 ? -0.692 -2.332 -1.967 1.00 96.75 80 TYR A O 1
ATOM 659 N N . TYR A 1 81 ? -2.721 -1.940 -2.853 1.00 97.25 81 TYR A N 1
ATOM 660 C CA . TYR A 1 81 ? -2.292 -2.063 -4.247 1.00 97.25 81 TYR A CA 1
ATOM 661 C C . TYR A 1 81 ? -2.863 -0.966 -5.136 1.00 97.25 81 TYR A C 1
ATOM 663 O O . TYR A 1 81 ? -3.972 -0.482 -4.920 1.00 97.25 81 TYR A O 1
ATOM 671 N N . CYS A 1 82 ? -2.112 -0.594 -6.166 1.00 97.38 82 CYS A N 1
ATOM 672 C CA . CYS A 1 82 ? -2.594 0.292 -7.218 1.00 97.38 82 CYS A CA 1
ATOM 673 C C . CYS A 1 82 ? -3.244 -0.535 -8.334 1.00 97.38 82 CYS A C 1
ATOM 675 O O . CYS A 1 82 ? -2.645 -1.485 -8.828 1.00 97.38 82 CYS A O 1
ATOM 677 N N . SER A 1 83 ? -4.441 -0.168 -8.795 1.00 94.88 83 SER A N 1
ATOM 678 C CA . SER A 1 83 ? -5.057 -0.823 -9.962 1.00 94.88 83 SER A CA 1
ATOM 679 C C . SER A 1 83 ? -4.407 -0.417 -11.290 1.00 94.88 83 SER A C 1
ATOM 681 O O . SER A 1 83 ? -4.562 -1.107 -12.294 1.00 94.88 83 SER A O 1
ATOM 683 N N . CYS A 1 84 ? -3.705 0.719 -11.309 1.00 95.56 84 CYS A N 1
ATOM 684 C CA . CYS A 1 84 ? -3.096 1.295 -12.508 1.00 95.56 84 CYS A CA 1
ATOM 685 C C . CYS A 1 84 ? -1.610 0.939 -12.662 1.00 95.56 84 CYS A C 1
ATOM 687 O O . CYS A 1 84 ? -1.045 1.114 -13.740 1.00 95.56 84 CYS A O 1
ATOM 689 N N . CYS A 1 85 ? -0.949 0.504 -11.590 1.00 96.25 85 CYS A N 1
ATOM 690 C CA . CYS A 1 85 ? 0.496 0.292 -11.538 1.00 96.25 85 CYS A CA 1
ATOM 691 C C . CYS A 1 85 ? 0.814 -1.025 -10.831 1.00 96.25 85 CYS A C 1
ATOM 693 O O . CYS A 1 85 ? 0.077 -1.440 -9.944 1.00 96.25 85 CYS A O 1
ATOM 695 N N . ASP A 1 86 ? 1.952 -1.642 -11.154 1.00 94.75 86 ASP A N 1
ATOM 696 C CA . ASP A 1 86 ? 2.451 -2.827 -10.441 1.00 94.75 86 ASP A CA 1
ATOM 697 C C . ASP A 1 86 ? 3.095 -2.419 -9.098 1.00 94.75 86 ASP A C 1
ATOM 699 O O . ASP A 1 86 ? 4.292 -2.596 -8.876 1.00 94.75 86 ASP A O 1
ATOM 703 N N . PHE A 1 87 ? 2.304 -1.774 -8.234 1.00 96.69 87 PHE A N 1
ATOM 704 C CA . PHE A 1 87 ? 2.734 -1.203 -6.959 1.00 96.69 87 PHE A CA 1
ATOM 705 C C . PHE A 1 87 ? 1.915 -1.778 -5.801 1.00 96.69 87 PHE A C 1
ATOM 707 O O . PHE A 1 87 ? 0.687 -1.669 -5.786 1.00 96.69 87 PHE A O 1
ATOM 714 N N . PHE A 1 88 ? 2.615 -2.350 -4.823 1.00 97.25 88 PHE A N 1
ATOM 715 C CA . PHE A 1 88 ? 2.079 -3.057 -3.668 1.00 97.25 88 PHE A CA 1
ATOM 716 C C . PHE A 1 88 ? 2.851 -2.668 -2.409 1.00 97.25 88 PHE A C 1
ATOM 718 O O . PHE A 1 88 ? 4.080 -2.622 -2.403 1.00 97.25 88 PHE A O 1
ATOM 725 N N . LEU A 1 89 ? 2.147 -2.454 -1.306 1.00 96.38 89 LEU A N 1
ATOM 726 C CA . LEU A 1 89 ? 2.750 -2.279 0.013 1.00 96.38 89 LEU A CA 1
ATOM 727 C C . LEU A 1 89 ? 1.998 -3.145 1.008 1.00 96.38 89 LEU A C 1
ATOM 729 O O . LEU A 1 89 ? 0.773 -3.111 1.016 1.00 96.38 89 LEU A O 1
ATOM 733 N N . HIS A 1 90 ? 2.691 -3.868 1.891 1.00 96.56 90 HIS A N 1
ATOM 734 C CA . HIS A 1 90 ? 2.019 -4.388 3.088 1.00 96.56 90 HIS A CA 1
ATOM 735 C C . HIS A 1 90 ? 1.335 -3.231 3.816 1.00 96.56 90 HIS A C 1
ATOM 737 O O . HIS A 1 90 ? 1.884 -2.127 3.843 1.00 96.56 90 HIS A O 1
ATOM 743 N N . LYS A 1 91 ? 0.195 -3.490 4.462 1.00 93.50 91 LYS A N 1
ATOM 744 C CA . LYS A 1 91 ? -0.513 -2.485 5.265 1.00 93.50 91 LYS A CA 1
ATOM 745 C C . LYS A 1 91 ? 0.447 -1.802 6.246 1.00 93.50 91 LYS A C 1
ATOM 747 O O . LYS A 1 91 ? 0.611 -0.589 6.204 1.00 93.50 91 LYS A O 1
ATOM 752 N N . ALA A 1 92 ? 1.191 -2.604 7.008 1.00 91.75 92 ALA A N 1
ATOM 753 C CA . ALA A 1 92 ? 2.204 -2.108 7.936 1.00 91.75 92 ALA A CA 1
ATOM 754 C C . ALA A 1 92 ? 3.302 -1.285 7.237 1.00 91.75 92 ALA A C 1
ATOM 756 O O . ALA A 1 92 ? 3.742 -0.275 7.765 1.00 91.75 92 ALA A O 1
ATOM 757 N N . CYS A 1 93 ? 3.739 -1.667 6.032 1.00 93.06 93 CYS A N 1
ATOM 758 C CA . CYS A 1 93 ? 4.747 -0.899 5.294 1.00 93.06 93 CYS A CA 1
ATOM 759 C C . CYS A 1 93 ? 4.230 0.447 4.775 1.00 93.06 93 CYS A C 1
ATOM 761 O O . CYS A 1 93 ? 5.033 1.360 4.626 1.00 93.06 93 CYS A O 1
ATOM 763 N N . ALA A 1 94 ? 2.934 0.563 4.479 1.00 91.00 94 ALA A N 1
ATOM 764 C CA . ALA A 1 94 ? 2.316 1.832 4.105 1.00 91.00 94 ALA A CA 1
ATOM 765 C C . ALA A 1 94 ? 2.107 2.759 5.314 1.00 91.00 94 ALA A C 1
ATOM 767 O O . ALA A 1 94 ? 2.055 3.973 5.143 1.00 91.00 94 ALA A O 1
ATOM 768 N N . GLU A 1 95 ? 1.987 2.181 6.512 1.00 86.00 95 GLU A N 1
ATOM 769 C CA . GLU A 1 95 ? 1.751 2.898 7.769 1.00 86.00 95 GLU A CA 1
ATOM 770 C C . GLU A 1 95 ? 3.046 3.302 8.490 1.00 86.00 95 GLU A C 1
ATOM 772 O O . GLU A 1 95 ? 3.037 4.234 9.285 1.00 86.00 95 GLU A O 1
ATOM 777 N N . LEU A 1 96 ? 4.175 2.648 8.190 1.00 83.31 96 LEU A N 1
ATOM 778 C CA . LEU A 1 96 ? 5.462 2.966 8.807 1.00 83.31 96 LEU A CA 1
ATOM 779 C C . LEU A 1 96 ? 5.986 4.355 8.392 1.00 83.31 96 LEU A C 1
ATOM 781 O O . LEU A 1 96 ? 5.999 4.678 7.199 1.00 83.31 96 LEU A O 1
ATOM 785 N N . PRO A 1 97 ? 6.545 5.139 9.334 1.00 72.81 97 PRO A N 1
ATOM 786 C CA . PRO A 1 97 ? 7.234 6.378 9.008 1.00 72.81 97 PRO A CA 1
ATOM 787 C C . PRO A 1 97 ? 8.428 6.140 8.092 1.00 72.81 97 PRO A C 1
ATOM 789 O O . PRO A 1 97 ? 9.190 5.176 8.235 1.00 72.81 97 PRO A O 1
ATOM 792 N N . ARG A 1 98 ? 8.605 7.047 7.126 1.00 66.25 98 ARG A N 1
ATOM 793 C CA . 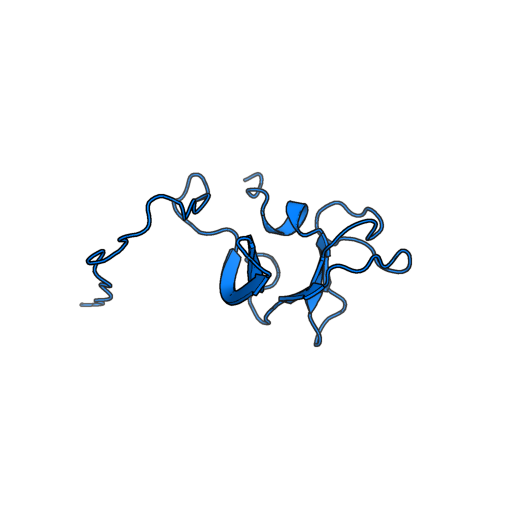ARG A 1 98 ? 9.790 7.044 6.269 1.00 66.25 98 ARG A CA 1
ATOM 794 C C . ARG A 1 98 ? 11.019 7.276 7.136 1.00 66.25 98 ARG A C 1
ATOM 796 O O . ARG A 1 98 ? 11.051 8.212 7.926 1.00 66.25 98 ARG A O 1
ATOM 803 N N . ARG A 1 99 ? 12.061 6.467 6.935 1.00 57.66 99 ARG A N 1
ATOM 804 C CA . ARG A 1 99 ? 13.402 6.852 7.381 1.00 57.66 99 ARG A CA 1
ATOM 805 C C . ARG A 1 99 ? 13.885 7.967 6.457 1.00 57.66 99 ARG A C 1
ATOM 807 O O . ARG A 1 99 ? 14.101 7.707 5.274 1.00 57.66 99 ARG A O 1
ATOM 814 N N . THR A 1 100 ? 13.956 9.181 6.986 1.00 45.94 100 THR A N 1
ATOM 815 C CA . THR A 1 100 ? 14.607 10.338 6.356 1.00 45.94 100 THR A CA 1
ATOM 816 C C . THR A 1 100 ? 16.119 10.220 6.421 1.00 45.94 100 THR A C 1
ATOM 818 O O . THR A 1 100 ? 16.612 9.732 7.465 1.00 45.94 100 THR A O 1
#

pLDDT: mean 78.61, std 21.05, range [33.94, 97.38]

Solvent-accessible surface area (backbone atoms only — not comparable to full-atom values): 6346 Å² total; per-residue (Å²): 139,88,81,89,78,86,81,74,92,73,82,80,90,54,98,82,74,81,76,78,52,39,101,82,70,45,62,54,43,48,76,76,39,71,44,72,62,84,92,45,79,42,68,42,25,30,32,33,74,94,47,66,92,49,59,27,38,53,42,79,59,66,42,76,93,41,50,15,75,74,81,68,44,60,26,79,44,38,26,31,33,32,93,88,47,104,46,35,28,35,46,68,60,57,69,48,72,80,86,126

Radius of gyration: 15.28 Å; Cα contacts (8 Å, |Δi|>4): 159; chains: 1; bounding box: 33×52×33 Å

Mean predicted aligned error: 10.54 Å

Secondary structure (DSSP, 8-state):
--------------TT----B-TTS-BSEEEEEEEEETTEEEEEEEEETTEEEEEEEEE-S-EEEEE-TTT-SEE-S-EEE-SSSS-EEEHHHHHSPP--

Sequence (100 aa):
WENKFWYDITELENPDEFKELDESGNLIFRVLRETKVGDNVVAAEIIHSSHDQHSLTFNDEINDNKHCNGCMMPISSSFYYCSCCDFFLHKACAELPRRT